Protein AF-A0A2W6EJB7-F1 (afdb_monomer)

Nearest PDB structures (foldseek):
  6cau-assembly1_A  TM=9.401E-01  e=2.054E-14  Acinetobacter baumannii
  2f00-assembly1_A  TM=9.603E-01  e=5.619E-14  Escherichia coli
  1p3d-assembly1_A  TM=9.539E-01  e=4.991E-14  Haemophilus influenzae
  4hv4-assembly2_B  TM=9.449E-01  e=9.022E-14  Yersinia pestis CO92
  4hv4-assembly1_A  TM=9.580E-01  e=2.778E-13  Yersinia pestis CO92

Sequence (168 aa):
MNGQSPWSGRRLHFVGIAGAGMSGLALVARALGARVSGSDRAESPYLDSLRAQGIEPAIGHAAENVPDGAEVVYSTAVPADNSERAVARRRGLREIHRGDLLGEVSVLRRCIAVSGTHGKTTTTAMIVHVLRRCGLDPSFLVGGQIDVGEGLPANAGWGGGEWIVVEA

pLDDT: mean 94.42, std 8.27, range [40.03, 98.81]

Solvent-accessible surface area (backbone atoms only — not comparable to full-atom values): 9141 Å² total; per-residue (Å²): 128,89,90,63,50,90,34,55,87,42,34,40,32,25,52,50,27,45,38,50,70,39,30,20,51,48,52,40,40,40,71,32,40,24,47,58,48,31,22,17,82,56,90,45,83,52,42,58,61,37,42,77,71,74,32,77,62,42,77,44,82,41,51,82,74,56,60,88,87,29,34,37,34,33,43,92,88,55,59,74,82,39,48,41,55,44,43,31,56,75,70,70,35,53,75,41,49,49,69,57,54,50,52,64,54,45,73,76,38,54,62,48,74,32,62,62,97,67,64,27,51,62,52,42,50,51,51,53,51,53,40,44,77,71,72,43,35,46,19,39,38,32,71,47,69,40,84,72,92,58,89,68,65,38,26,40,44,74,43,89,35,65,37,29,40,33,54,89

Secondary structure (DSSP, 8-state):
-----TTTT-EEEEETTTSHHHHHHHHHHHHTT-EEEEEESS--THHHHHHHTT--PEES--GGGS-TT-EEEE-TTS-TT-HHHHHHHHTTPPEEEHHHHHHHHHTTSEEEEE-SSSSHHHHHHHHHHHHHHTT---EEEEEEEE--SSSS-EEEE--SSSEEEEE-

Foldseek 3Di:
DDDAQQLAPAEEEEEQCQAQLNLQLQQVSVVSRYHYEYEHCDDHPSVVVCVVSVYDYHHDFACVRADPQHEYEYEPVQDCPGHVNVNCVVNVHHYDYSVVSVVVVQVVAAEDEQDDDDDQQVVLQVVCVVCVVVVQFEWEAHNDFDDPVDDDGDRTDHGPHRYYYYYD

Mean predicted aligned error: 3.59 Å

Radius of gyration: 15.63 Å; Cα contacts (8 Å, |Δi|>4): 336; chains: 1; bounding box: 41×34×46 Å

Structure (mmCIF, N/CA/C/O backbone):
data_AF-A0A2W6EJB7-F1
#
_entry.id   AF-A0A2W6EJB7-F1
#
loop_
_atom_site.group_PDB
_atom_site.id
_atom_site.type_symbol
_atom_site.label_atom_id
_atom_site.label_alt_id
_atom_site.label_comp_id
_atom_site.label_asym_id
_atom_site.label_entity_id
_atom_site.label_seq_id
_atom_site.pdbx_PDB_ins_code
_atom_site.Cartn_x
_atom_site.Cartn_y
_atom_site.Cartn_z
_atom_site.occupancy
_atom_site.B_iso_or_equiv
_atom_site.auth_seq_id
_atom_site.auth_comp_id
_atom_site.auth_asym_id
_atom_site.auth_atom_id
_atom_site.pdbx_PDB_model_num
ATOM 1 N N . MET A 1 1 ? -24.704 -10.475 2.868 1.00 40.03 1 MET A N 1
ATOM 2 C CA . MET A 1 1 ? -24.077 -9.651 1.810 1.00 40.03 1 MET A CA 1
ATOM 3 C C . MET A 1 1 ? -23.135 -10.559 1.039 1.00 40.03 1 MET A C 1
ATOM 5 O O . MET A 1 1 ? -22.387 -11.276 1.688 1.00 40.03 1 MET A O 1
ATOM 9 N N . ASN A 1 2 ? -23.246 -10.635 -0.289 1.00 40.19 2 ASN A N 1
ATOM 10 C CA . ASN A 1 2 ? -22.582 -11.651 -1.120 1.00 40.19 2 ASN A CA 1
ATOM 11 C C . ASN A 1 2 ? -21.040 -11.581 -1.054 1.00 40.19 2 ASN A C 1
ATOM 13 O O . ASN A 1 2 ? -20.408 -10.922 -1.864 1.00 40.19 2 ASN A O 1
ATOM 17 N N . GLY A 1 3 ? -20.455 -12.258 -0.063 1.00 60.81 3 GLY A N 1
ATOM 18 C CA . GLY A 1 3 ? -19.493 -13.364 -0.190 1.00 60.81 3 GLY A CA 1
ATOM 19 C C . GLY A 1 3 ? -18.168 -13.218 -0.949 1.00 60.81 3 GLY A C 1
ATOM 20 O O . GLY A 1 3 ? -17.422 -14.194 -0.953 1.00 60.81 3 GLY A O 1
ATOM 21 N N . GLN A 1 4 ? -17.836 -12.092 -1.582 1.00 61.91 4 GLN A N 1
ATOM 22 C CA . GLN A 1 4 ? -16.540 -11.911 -2.253 1.00 61.91 4 GLN A CA 1
ATOM 23 C C . GLN A 1 4 ? -15.833 -10.638 -1.791 1.00 61.91 4 GLN A C 1
ATOM 25 O O . GLN A 1 4 ? -16.428 -9.567 -1.711 1.00 61.91 4 GLN A O 1
ATOM 30 N N . SER A 1 5 ? -14.543 -10.785 -1.476 1.00 82.56 5 SER A N 1
ATOM 31 C CA . SER A 1 5 ? -13.667 -9.673 -1.106 1.00 82.56 5 SER A CA 1
ATOM 32 C C . SER A 1 5 ? -13.580 -8.679 -2.272 1.00 82.56 5 SER A C 1
ATOM 34 O O . SER A 1 5 ? -13.475 -9.125 -3.420 1.00 82.56 5 SER A O 1
ATOM 36 N N . PRO A 1 6 ? -13.637 -7.358 -2.031 1.00 89.12 6 PRO A N 1
ATOM 37 C CA . PRO A 1 6 ? -13.893 -6.372 -3.083 1.00 89.12 6 PRO A CA 1
ATOM 38 C C . PRO A 1 6 ? -12.795 -6.314 -4.149 1.00 89.12 6 PRO A C 1
ATOM 40 O O . PRO A 1 6 ? -13.039 -5.799 -5.236 1.00 89.12 6 PRO A O 1
ATOM 43 N N . TRP A 1 7 ? -11.589 -6.819 -3.867 1.00 96.06 7 TRP A N 1
ATOM 44 C CA . TRP A 1 7 ? -10.477 -6.854 -4.822 1.00 96.06 7 TRP A CA 1
ATOM 45 C C . TRP A 1 7 ? -10.156 -8.268 -5.315 1.00 96.06 7 TRP A C 1
ATOM 47 O O . TRP A 1 7 ? -9.085 -8.507 -5.881 1.00 96.06 7 TRP A O 1
ATOM 57 N N . SER A 1 8 ? -11.086 -9.212 -5.143 1.00 94.62 8 SER A N 1
ATOM 58 C CA . SER A 1 8 ? -10.971 -10.536 -5.748 1.00 94.62 8 SER A CA 1
ATOM 59 C C . SER A 1 8 ? -10.786 -10.415 -7.265 1.00 94.62 8 SER A C 1
ATOM 61 O O . SER A 1 8 ? -11.499 -9.679 -7.941 1.00 94.62 8 SER A O 1
ATOM 63 N N . GLY A 1 9 ? -9.785 -11.115 -7.802 1.00 94.81 9 GLY A N 1
ATOM 64 C CA . GLY A 1 9 ? -9.434 -11.075 -9.226 1.00 94.81 9 GLY A CA 1
ATOM 65 C C . GLY A 1 9 ? -8.374 -10.036 -9.603 1.00 94.81 9 GLY A C 1
ATOM 66 O O . GLY A 1 9 ? -7.743 -10.197 -10.648 1.00 94.81 9 GLY A O 1
ATOM 67 N N . ARG A 1 10 ? -8.090 -9.041 -8.749 1.00 97.62 10 ARG A N 1
ATOM 68 C CA . ARG A 1 10 ? -6.981 -8.102 -8.981 1.00 97.62 10 ARG A CA 1
ATOM 69 C C . ARG A 1 10 ? -5.630 -8.771 -8.733 1.00 97.62 10 ARG A C 1
ATOM 71 O O . ARG A 1 10 ? -5.480 -9.605 -7.833 1.00 97.62 10 ARG A O 1
ATOM 78 N N . ARG A 1 11 ? -4.630 -8.381 -9.524 1.00 98.50 11 ARG A N 1
ATOM 79 C CA . ARG A 1 11 ? -3.226 -8.790 -9.373 1.00 98.50 11 ARG A CA 1
ATOM 80 C C . ARG A 1 11 ? -2.389 -7.530 -9.266 1.00 98.50 11 ARG A C 1
ATOM 82 O O . ARG A 1 11 ? -2.258 -6.820 -10.251 1.00 98.50 11 ARG A O 1
ATOM 89 N N . LEU A 1 12 ? -1.854 -7.245 -8.087 1.00 98.75 12 LEU A N 1
ATOM 90 C CA . LEU A 1 12 ? -1.059 -6.047 -7.842 1.00 98.75 12 LEU A CA 1
ATOM 91 C C . LEU A 1 12 ? 0.411 -6.432 -7.680 1.00 98.75 12 LEU A C 1
ATOM 93 O O . LEU A 1 12 ? 0.747 -7.307 -6.876 1.00 9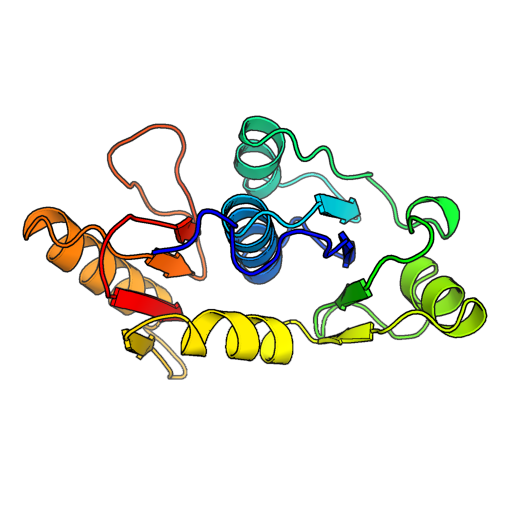8.75 12 LEU A O 1
ATOM 97 N N . HIS A 1 13 ? 1.278 -5.780 -8.447 1.00 98.81 13 HIS A N 1
ATOM 98 C CA . HIS A 1 13 ? 2.726 -5.891 -8.313 1.00 98.81 13 HIS A CA 1
ATOM 99 C C . HIS A 1 13 ? 3.295 -4.569 -7.802 1.00 98.81 13 HIS A C 1
ATOM 101 O O . HIS A 1 13 ? 3.229 -3.558 -8.496 1.00 98.81 13 HIS A O 1
ATOM 107 N N . PHE A 1 14 ? 3.818 -4.559 -6.579 1.00 98.81 14 PHE A N 1
ATOM 108 C CA . PHE A 1 14 ? 4.354 -3.359 -5.940 1.00 98.81 14 PHE A CA 1
ATOM 109 C C . PHE A 1 14 ? 5.854 -3.230 -6.213 1.00 98.81 14 PHE A C 1
ATOM 111 O O . PHE A 1 14 ? 6.637 -4.059 -5.755 1.00 98.81 14 PHE A O 1
ATOM 118 N N . VAL A 1 15 ? 6.260 -2.158 -6.891 1.00 98.69 15 VAL A N 1
ATOM 119 C CA . VAL A 1 15 ? 7.676 -1.807 -7.073 1.00 98.69 15 VAL A CA 1
ATOM 120 C C . VAL A 1 15 ? 8.115 -0.928 -5.906 1.00 98.69 15 VAL A C 1
ATOM 122 O O . VAL A 1 15 ? 7.555 0.151 -5.690 1.00 98.69 15 VAL A O 1
ATOM 125 N N . GLY A 1 16 ? 9.108 -1.375 -5.141 1.00 97.81 16 GLY A N 1
ATOM 126 C CA . GLY A 1 16 ? 9.498 -0.727 -3.886 1.00 97.81 16 GLY A CA 1
ATOM 127 C C . GLY A 1 16 ? 8.570 -1.100 -2.723 1.00 97.81 16 GLY A C 1
ATOM 128 O O . GLY A 1 16 ? 8.108 -0.227 -1.982 1.00 97.81 16 GLY A O 1
ATOM 129 N N . ILE A 1 17 ? 8.219 -2.386 -2.611 1.00 98.31 17 ILE A N 1
ATOM 130 C CA . ILE A 1 17 ? 7.238 -2.895 -1.639 1.00 98.31 17 ILE A CA 1
ATOM 131 C C . ILE A 1 17 ? 7.719 -2.812 -0.180 1.00 98.31 17 ILE A C 1
ATOM 133 O O . ILE A 1 17 ? 6.895 -2.773 0.729 1.00 98.31 17 ILE A O 1
ATOM 137 N N . ALA A 1 18 ? 9.027 -2.723 0.065 1.00 96.81 18 ALA A N 1
ATOM 138 C CA . ALA A 1 18 ? 9.629 -2.706 1.396 1.00 96.81 18 ALA A CA 1
ATOM 139 C C . ALA A 1 18 ? 9.582 -1.327 2.082 1.00 96.81 18 ALA A C 1
ATOM 141 O O . ALA A 1 18 ? 10.051 -1.180 3.213 1.00 96.81 18 ALA A O 1
ATOM 142 N N . GLY A 1 19 ? 9.020 -0.306 1.426 1.00 94.81 19 GLY A N 1
ATOM 143 C CA . GLY A 1 19 ? 8.766 1.006 2.021 1.00 94.81 19 GLY A CA 1
ATOM 144 C C . GLY A 1 19 ? 7.528 1.025 2.927 1.00 94.81 19 GLY A C 1
ATOM 145 O O . GLY A 1 19 ? 6.554 0.314 2.678 1.00 94.81 19 GLY A O 1
ATOM 146 N N . ALA A 1 20 ? 7.516 1.901 3.937 1.00 91.75 20 ALA A N 1
ATOM 147 C CA . ALA A 1 20 ? 6.429 1.997 4.923 1.00 91.75 20 ALA A CA 1
ATOM 148 C C . ALA A 1 20 ? 5.037 2.192 4.288 1.00 91.75 20 ALA A C 1
ATOM 150 O O . ALA A 1 20 ? 4.086 1.504 4.633 1.00 91.75 20 ALA A O 1
ATOM 151 N N . GLY A 1 21 ? 4.903 3.095 3.312 1.00 93.69 21 GLY A N 1
ATOM 152 C CA . GLY A 1 21 ? 3.615 3.318 2.645 1.00 93.69 21 GLY A CA 1
ATOM 153 C C . GLY A 1 21 ? 3.210 2.199 1.678 1.00 93.69 21 GLY A C 1
ATOM 154 O O . GLY A 1 21 ? 2.023 1.973 1.466 1.00 93.69 21 GLY A O 1
ATOM 155 N N . MET A 1 22 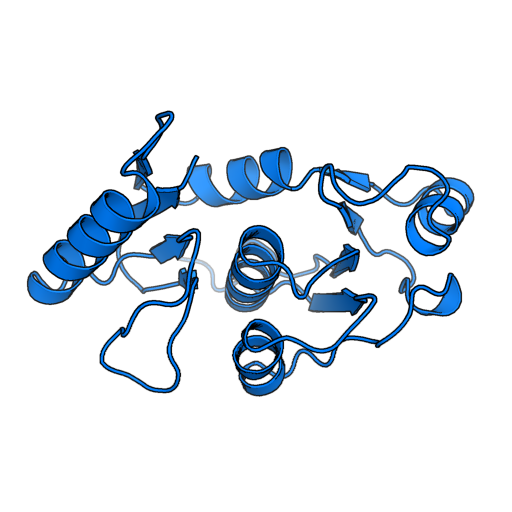? 4.181 1.505 1.080 1.00 97.62 22 MET A N 1
ATOM 156 C CA . MET A 1 22 ? 3.932 0.488 0.052 1.00 97.62 22 MET A CA 1
ATOM 157 C C . MET A 1 22 ? 3.595 -0.868 0.671 1.00 97.62 22 MET A C 1
ATOM 159 O O . MET A 1 22 ? 2.601 -1.477 0.288 1.00 97.62 22 MET A O 1
ATOM 163 N N . SER A 1 23 ? 4.365 -1.299 1.673 1.00 97.38 23 SER A N 1
ATOM 164 C CA . SER A 1 23 ? 4.105 -2.530 2.432 1.00 97.38 23 SER A CA 1
ATOM 165 C C . SER A 1 23 ? 2.723 -2.513 3.080 1.00 97.38 23 SER A C 1
ATOM 167 O O . SER A 1 23 ? 1.987 -3.490 2.977 1.00 97.38 23 SER A O 1
ATOM 169 N N . GLY A 1 24 ? 2.320 -1.379 3.663 1.00 96.69 24 GLY A N 1
ATOM 170 C CA . GLY A 1 24 ? 0.994 -1.233 4.253 1.00 96.69 24 GLY A CA 1
ATOM 171 C C . GLY A 1 24 ? -0.131 -1.415 3.229 1.00 96.69 24 GLY A C 1
ATOM 172 O O . GLY A 1 24 ? -1.069 -2.180 3.457 1.00 96.69 24 GLY A O 1
ATOM 173 N N . LEU A 1 25 ? -0.014 -0.774 2.061 1.00 97.88 25 LEU A N 1
ATOM 174 C CA . LEU A 1 25 ? -0.978 -0.941 0.968 1.00 97.88 25 LEU A CA 1
ATOM 175 C C . LEU A 1 25 ? -0.993 -2.373 0.420 1.00 97.88 25 LEU A C 1
ATOM 177 O O . LEU A 1 25 ? -2.063 -2.880 0.096 1.00 97.88 25 LEU A O 1
ATOM 181 N N . ALA A 1 26 ? 0.158 -3.041 0.345 1.00 98.25 26 ALA A N 1
ATOM 182 C CA . ALA A 1 26 ? 0.257 -4.435 -0.075 1.00 98.25 26 ALA A CA 1
ATOM 183 C C . ALA A 1 26 ? -0.440 -5.395 0.909 1.00 98.25 26 ALA A C 1
ATOM 185 O O . ALA A 1 26 ? -1.179 -6.282 0.477 1.00 98.25 26 ALA A O 1
ATOM 186 N N . LEU A 1 27 ? -0.278 -5.187 2.220 1.00 96.94 27 LEU A N 1
ATOM 187 C CA . LEU A 1 27 ? -0.982 -5.950 3.260 1.00 96.94 27 LEU A CA 1
ATOM 188 C C . LEU A 1 27 ? -2.500 -5.756 3.169 1.00 96.94 27 LEU A C 1
ATOM 190 O O . LEU A 1 27 ? -3.256 -6.729 3.162 1.00 96.94 27 LEU A O 1
ATOM 194 N N . VAL A 1 28 ? -2.953 -4.507 3.034 1.00 97.19 28 VAL A N 1
ATOM 195 C CA . VAL A 1 28 ? -4.381 -4.196 2.877 1.00 97.19 28 VAL A CA 1
ATOM 196 C C . VAL A 1 28 ? -4.930 -4.793 1.581 1.00 97.19 28 VAL A C 1
ATOM 198 O O . VAL A 1 28 ? -5.974 -5.437 1.604 1.00 97.19 28 VAL A O 1
ATOM 201 N N . ALA A 1 29 ? -4.210 -4.674 0.465 1.00 98.00 29 ALA A N 1
ATOM 202 C CA . ALA A 1 29 ? -4.601 -5.277 -0.805 1.00 98.00 29 ALA A CA 1
ATOM 203 C C . ALA A 1 29 ? -4.799 -6.793 -0.697 1.00 98.00 29 ALA A C 1
ATOM 205 O O . ALA A 1 29 ? -5.771 -7.344 -1.221 1.00 98.00 29 ALA A O 1
ATOM 206 N N . ARG A 1 30 ? -3.885 -7.466 0.010 1.00 97.75 30 ARG A N 1
ATOM 207 C CA . ARG A 1 30 ? -3.962 -8.900 0.279 1.00 97.75 30 ARG A CA 1
ATOM 208 C C . ARG A 1 30 ? -5.194 -9.248 1.109 1.00 97.75 30 ARG A C 1
ATOM 210 O O . ARG A 1 30 ? -5.912 -10.177 0.741 1.00 97.75 30 ARG A O 1
ATOM 217 N N . ALA A 1 31 ? -5.479 -8.485 2.164 1.00 95.69 31 ALA A N 1
ATOM 218 C CA . ALA A 1 31 ? -6.681 -8.661 2.983 1.00 95.69 31 ALA A CA 1
ATOM 219 C C . ALA A 1 31 ? -7.982 -8.407 2.191 1.00 95.69 31 ALA A C 1
ATOM 221 O O . ALA A 1 31 ? -8.978 -9.107 2.371 1.00 95.69 31 ALA A O 1
ATOM 222 N N . LEU A 1 32 ? -7.952 -7.474 1.235 1.00 96.50 32 LEU A N 1
ATOM 223 C CA . LEU A 1 32 ? -9.033 -7.196 0.280 1.00 96.50 32 LEU A CA 1
ATOM 224 C C . LEU A 1 32 ? -9.166 -8.257 -0.831 1.00 96.50 32 LEU A C 1
ATOM 226 O O . LEU A 1 32 ? -10.025 -8.140 -1.707 1.00 96.50 32 LEU A O 1
ATOM 230 N N . GLY A 1 33 ? -8.359 -9.320 -0.791 1.00 96.69 33 GLY A N 1
ATOM 231 C CA . GLY A 1 33 ? -8.463 -10.474 -1.683 1.00 96.69 33 GLY A CA 1
ATOM 232 C C . GLY A 1 33 ? -7.695 -10.355 -2.999 1.00 96.69 33 GLY A C 1
ATOM 233 O O . GLY A 1 33 ? -7.826 -11.244 -3.844 1.00 96.69 33 GLY A O 1
ATOM 234 N N . ALA A 1 34 ? -6.876 -9.315 -3.182 1.00 98.00 34 ALA A N 1
ATOM 235 C CA . ALA A 1 34 ? -5.984 -9.240 -4.332 1.00 98.00 34 ALA A CA 1
ATOM 236 C C . ALA A 1 34 ? -4.870 -10.297 -4.239 1.00 98.00 34 ALA A C 1
ATOM 238 O O . ALA A 1 34 ? -4.423 -10.706 -3.159 1.00 98.00 34 ALA A O 1
ATOM 239 N N . ARG A 1 35 ? -4.366 -10.719 -5.401 1.00 98.19 35 ARG A N 1
ATOM 240 C CA . ARG A 1 35 ? -3.069 -11.399 -5.487 1.00 98.19 35 ARG A CA 1
ATOM 241 C C . ARG A 1 35 ? -1.987 -10.333 -5.455 1.00 98.19 35 ARG A C 1
ATOM 243 O O . ARG A 1 35 ? -1.984 -9.451 -6.309 1.00 98.19 35 ARG A O 1
ATOM 250 N N . VAL A 1 36 ? -1.091 -10.420 -4.483 1.00 98.62 36 VAL A N 1
ATOM 251 C CA . VAL A 1 36 ? -0.056 -9.412 -4.257 1.00 98.62 36 VAL A CA 1
ATOM 252 C C . VAL A 1 36 ? 1.312 -10.032 -4.496 1.00 98.62 36 VAL A C 1
ATOM 254 O O . VAL A 1 36 ? 1.591 -11.136 -4.038 1.00 98.62 36 VAL A O 1
ATOM 257 N N . SER A 1 37 ? 2.141 -9.307 -5.231 1.00 98.69 37 SER A N 1
ATOM 258 C CA . SER A 1 37 ? 3.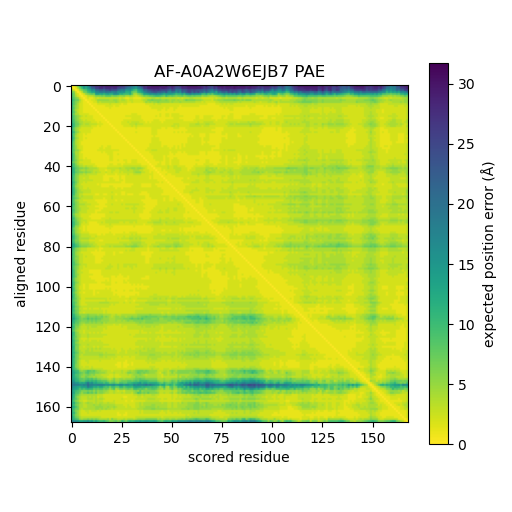566 -9.567 -5.422 1.00 98.69 37 SER A CA 1
ATOM 259 C C . SER A 1 37 ? 4.306 -8.236 -5.351 1.00 98.69 37 SER A C 1
ATOM 261 O O . SER A 1 37 ? 3.679 -7.172 -5.348 1.00 98.69 37 SER A O 1
ATOM 263 N N . GLY A 1 38 ? 5.628 -8.268 -5.314 1.00 98.44 38 GLY A N 1
ATOM 264 C CA . GLY A 1 38 ? 6.402 -7.044 -5.406 1.00 98.44 38 GLY A CA 1
ATOM 265 C C . GLY A 1 38 ? 7.892 -7.292 -5.394 1.00 98.44 38 GLY A C 1
ATOM 266 O O . GLY A 1 38 ? 8.348 -8.426 -5.250 1.00 98.44 38 GLY A O 1
ATOM 267 N N . SER A 1 39 ? 8.623 -6.200 -5.533 1.00 98.62 39 SER A N 1
ATOM 268 C CA . SER A 1 39 ? 10.073 -6.167 -5.501 1.00 98.62 39 SER A CA 1
ATOM 269 C C . SER A 1 39 ? 10.553 -5.018 -4.624 1.00 98.62 39 SER A C 1
ATOM 271 O O . SER A 1 39 ? 9.859 -4.009 -4.445 1.00 98.62 39 SER A O 1
ATOM 273 N N . ASP A 1 40 ? 11.763 -5.133 -4.097 1.00 98.50 40 ASP A N 1
ATOM 274 C CA . ASP A 1 40 ? 12.481 -3.997 -3.531 1.00 98.50 40 ASP A CA 1
ATOM 275 C C . ASP A 1 40 ? 13.985 -4.133 -3.765 1.00 98.50 40 ASP A C 1
ATOM 277 O O . ASP A 1 40 ? 14.486 -5.210 -4.063 1.00 98.50 40 ASP A O 1
ATOM 281 N N . ARG A 1 41 ? 14.732 -3.039 -3.628 1.00 96.50 41 ARG A N 1
ATOM 282 C CA . ARG A 1 41 ? 16.192 -3.031 -3.779 1.00 96.50 41 ARG A CA 1
ATOM 283 C C . ARG A 1 41 ? 16.906 -3.765 -2.642 1.00 96.50 41 ARG A C 1
ATOM 285 O O . ARG A 1 41 ? 18.044 -4.183 -2.826 1.00 96.50 41 ARG A O 1
ATOM 292 N N . ALA A 1 42 ? 16.285 -3.830 -1.464 1.00 95.25 42 ALA A N 1
ATOM 293 C CA . ALA A 1 42 ? 16.907 -4.327 -0.245 1.00 95.25 42 ALA A CA 1
ATOM 294 C C . ALA A 1 42 ? 15.874 -4.864 0.753 1.00 95.25 42 ALA A C 1
ATOM 296 O O . ALA A 1 42 ? 14.685 -4.549 0.685 1.00 95.25 42 ALA A O 1
ATOM 297 N N . GLU A 1 43 ? 16.375 -5.644 1.707 1.00 96.19 43 GLU A N 1
ATOM 298 C CA . GLU A 1 43 ? 15.631 -6.105 2.877 1.00 96.19 43 GLU A CA 1
ATOM 299 C C . GLU A 1 43 ? 15.192 -4.940 3.778 1.00 96.19 43 GLU A C 1
ATOM 301 O O . GLU A 1 43 ? 15.807 -3.870 3.805 1.00 96.19 43 GLU A O 1
ATOM 306 N N . SER A 1 44 ? 14.119 -5.161 4.538 1.00 94.56 44 SER A N 1
ATOM 307 C CA . SER A 1 44 ? 13.530 -4.168 5.440 1.00 94.56 44 SER A CA 1
ATOM 308 C C . SER A 1 44 ? 12.650 -4.851 6.491 1.00 94.56 44 SER A C 1
ATOM 310 O O . SER A 1 44 ? 11.994 -5.836 6.148 1.00 94.56 44 SER A O 1
ATOM 312 N N . PRO A 1 45 ? 12.513 -4.303 7.714 1.00 92.44 45 PRO A N 1
ATOM 313 C CA . PRO A 1 45 ? 11.588 -4.833 8.725 1.00 92.44 45 PRO A CA 1
ATOM 314 C C . PRO A 1 45 ? 10.125 -4.926 8.257 1.00 92.44 45 PRO A C 1
ATOM 316 O O . PRO A 1 45 ? 9.354 -5.746 8.751 1.00 92.44 45 PRO A O 1
ATOM 319 N N . TYR A 1 46 ? 9.721 -4.114 7.272 1.00 94.88 46 TYR A N 1
ATOM 320 C CA . TYR A 1 46 ? 8.374 -4.183 6.695 1.00 94.88 46 TYR A CA 1
ATOM 321 C C . TYR A 1 46 ? 8.119 -5.481 5.906 1.00 94.88 46 TYR A C 1
ATOM 323 O O . TYR A 1 46 ? 6.961 -5.859 5.711 1.00 94.88 46 TYR A O 1
ATOM 331 N N . LEU A 1 47 ? 9.173 -6.175 5.457 1.00 95.12 47 LEU A N 1
ATOM 332 C CA . LEU A 1 47 ? 9.045 -7.431 4.718 1.00 95.12 47 LEU A CA 1
ATOM 333 C C . LEU A 1 47 ? 8.579 -8.583 5.604 1.00 95.12 47 LEU A C 1
ATOM 335 O O . LEU A 1 47 ? 7.849 -9.444 5.125 1.00 95.12 47 LEU A O 1
ATOM 339 N N . ASP A 1 48 ? 8.905 -8.568 6.895 1.00 93.12 48 ASP A N 1
ATOM 340 C CA . ASP A 1 48 ? 8.518 -9.638 7.821 1.00 93.12 48 ASP A CA 1
ATOM 341 C C . ASP A 1 48 ? 6.993 -9.774 7.914 1.00 93.12 48 ASP A C 1
ATOM 343 O O . ASP A 1 48 ? 6.447 -10.877 7.852 1.00 93.12 48 ASP A O 1
ATOM 347 N N . SER A 1 49 ? 6.285 -8.640 7.965 1.00 91.88 49 SER A N 1
ATOM 348 C CA . SER A 1 49 ? 4.817 -8.622 7.960 1.00 91.88 49 SER A CA 1
ATOM 349 C C . SER A 1 49 ? 4.236 -9.121 6.634 1.00 91.88 49 SER A C 1
ATOM 351 O O . SER A 1 49 ? 3.223 -9.817 6.633 1.00 91.88 49 SER A O 1
ATOM 353 N N . LEU A 1 50 ? 4.872 -8.806 5.501 1.00 95.62 50 LEU A N 1
ATOM 354 C CA . LEU A 1 50 ? 4.445 -9.285 4.180 1.00 95.62 50 LEU A CA 1
ATOM 355 C C . LEU A 1 50 ? 4.623 -10.803 4.052 1.00 95.62 50 LEU A C 1
ATOM 357 O O . LEU A 1 50 ? 3.682 -11.502 3.664 1.00 95.62 50 LEU A O 1
ATOM 361 N N . ARG A 1 51 ? 5.788 -11.317 4.459 1.00 96.12 51 ARG A N 1
ATOM 362 C CA . ARG A 1 51 ? 6.119 -12.750 4.460 1.00 96.12 51 ARG A CA 1
ATOM 363 C C . ARG A 1 51 ? 5.178 -13.541 5.358 1.00 96.12 51 ARG A C 1
ATOM 365 O O . ARG A 1 51 ? 4.664 -14.578 4.943 1.00 96.12 51 ARG A O 1
ATOM 372 N N . ALA A 1 52 ? 4.850 -13.004 6.535 1.00 93.38 52 ALA A N 1
ATOM 373 C CA . ALA A 1 52 ? 3.852 -13.589 7.431 1.00 93.38 52 ALA A CA 1
ATOM 374 C C . ALA A 1 52 ? 2.451 -13.704 6.790 1.00 93.38 52 ALA A C 1
ATOM 376 O O . ALA A 1 52 ? 1.668 -14.566 7.181 1.00 93.38 52 ALA A O 1
ATOM 377 N N . GLN A 1 53 ? 2.139 -12.880 5.781 1.00 93.12 53 GLN A N 1
ATOM 378 C CA . GLN A 1 53 ? 0.896 -12.939 4.997 1.00 93.12 53 GLN A CA 1
ATOM 379 C C . GLN A 1 53 ? 1.029 -13.735 3.681 1.00 93.12 53 GLN A C 1
ATOM 381 O O . GLN A 1 53 ? 0.124 -13.716 2.833 1.00 93.12 53 GLN A O 1
ATOM 386 N N . GLY A 1 54 ? 2.144 -14.450 3.500 1.00 95.75 54 GLY A N 1
ATOM 387 C CA . GLY A 1 54 ? 2.432 -15.266 2.319 1.00 95.75 54 GLY A CA 1
ATOM 388 C C . GLY A 1 54 ? 2.796 -14.453 1.076 1.00 95.75 54 GLY A C 1
ATOM 389 O O . GLY A 1 54 ? 2.627 -14.942 -0.041 1.00 95.75 54 GLY A O 1
ATOM 390 N N . ILE A 1 55 ? 3.240 -13.208 1.252 1.00 97.50 55 ILE A N 1
ATOM 391 C CA . ILE A 1 55 ? 3.785 -12.372 0.183 1.00 97.50 55 ILE A CA 1
ATOM 392 C C . ILE A 1 55 ? 5.303 -12.438 0.311 1.00 97.50 55 ILE A C 1
ATOM 394 O O . ILE A 1 55 ? 5.846 -11.924 1.283 1.00 97.50 55 ILE A O 1
ATOM 398 N N . GLU A 1 56 ? 5.977 -13.042 -0.665 1.00 96.69 56 GLU A N 1
ATOM 399 C CA . GLU A 1 56 ? 7.441 -13.083 -0.726 1.00 96.69 56 GLU A CA 1
ATOM 400 C C . GLU A 1 56 ? 7.936 -12.131 -1.824 1.00 96.69 56 GLU A C 1
ATOM 402 O O . GLU A 1 56 ? 7.751 -12.422 -3.011 1.00 96.69 56 GLU A O 1
ATOM 407 N N . PRO A 1 57 ? 8.500 -10.966 -1.466 1.00 97.12 57 PRO A N 1
ATOM 408 C CA . PRO A 1 57 ? 9.035 -10.038 -2.453 1.00 97.12 57 PRO A CA 1
ATOM 409 C C . PRO A 1 57 ? 10.356 -10.493 -3.063 1.00 97.12 57 PRO A C 1
ATOM 411 O O . PRO A 1 57 ? 11.201 -11.080 -2.392 1.00 97.12 57 PRO A O 1
ATOM 414 N N . ALA A 1 58 ? 10.574 -10.134 -4.325 1.00 98.12 58 ALA A N 1
ATOM 415 C CA . ALA A 1 58 ? 11.883 -10.256 -4.950 1.00 98.12 58 ALA A CA 1
ATOM 416 C C . ALA A 1 58 ? 12.834 -9.164 -4.432 1.00 98.12 58 ALA A C 1
ATOM 418 O O . ALA A 1 58 ? 12.456 -7.993 -4.341 1.00 98.12 58 ALA A O 1
ATOM 419 N N . ILE A 1 59 ? 14.083 -9.531 -4.143 1.00 98.12 59 ILE A N 1
ATOM 420 C CA . ILE A 1 59 ? 15.147 -8.560 -3.871 1.00 98.12 59 ILE A CA 1
ATOM 421 C C . ILE A 1 59 ? 15.904 -8.279 -5.170 1.00 98.12 59 ILE A C 1
ATOM 423 O O . ILE A 1 59 ? 16.457 -9.182 -5.795 1.00 98.12 59 ILE A O 1
ATOM 427 N N . GLY A 1 60 ? 15.923 -7.008 -5.564 1.00 97.88 60 GLY A N 1
ATOM 428 C CA . GLY A 1 60 ? 16.367 -6.524 -6.866 1.00 97.88 60 GLY A CA 1
ATOM 429 C C . GLY A 1 60 ? 15.200 -6.289 -7.830 1.00 97.88 60 GLY A C 1
ATOM 430 O O . GLY A 1 60 ? 14.210 -7.018 -7.831 1.00 97.88 60 GLY A O 1
ATOM 431 N N . HIS A 1 61 ? 15.333 -5.259 -8.672 1.00 98.19 61 HIS A N 1
ATOM 432 C CA . HIS A 1 61 ? 14.337 -4.932 -9.692 1.00 98.19 61 HIS A CA 1
ATOM 433 C C . HIS A 1 61 ? 14.670 -5.589 -11.029 1.00 98.19 61 HIS A C 1
ATOM 435 O O . HIS A 1 61 ? 15.734 -5.340 -11.601 1.00 98.19 61 HIS A O 1
ATOM 441 N N . ALA A 1 62 ? 13.739 -6.368 -11.567 1.00 98.31 62 ALA A N 1
ATOM 442 C CA . ALA A 1 62 ? 13.927 -7.120 -12.802 1.00 98.31 62 ALA A CA 1
ATOM 443 C C . ALA A 1 62 ? 12.614 -7.181 -13.587 1.00 98.31 62 ALA A C 1
ATOM 445 O O . ALA A 1 62 ? 11.543 -7.325 -13.005 1.00 98.31 62 ALA A O 1
ATOM 446 N N . ALA A 1 63 ? 12.670 -7.085 -14.917 1.00 98.12 63 ALA A N 1
ATOM 447 C CA . ALA A 1 63 ? 11.460 -7.097 -15.747 1.00 98.12 63 ALA A CA 1
ATOM 448 C C . ALA A 1 63 ? 10.657 -8.408 -15.593 1.00 98.12 63 ALA A C 1
ATOM 450 O O . ALA A 1 63 ? 9.443 -8.445 -15.793 1.00 98.12 63 ALA A O 1
ATOM 451 N N . GLU A 1 64 ? 11.346 -9.480 -15.223 1.00 98.12 64 GLU A N 1
ATOM 452 C CA . GLU A 1 64 ? 10.831 -10.821 -14.981 1.00 98.12 64 GLU A CA 1
ATOM 453 C C . GLU A 1 64 ? 9.992 -10.899 -13.699 1.00 98.12 64 GLU A C 1
ATOM 455 O O . GLU A 1 64 ? 9.145 -11.782 -13.584 1.00 98.12 64 GLU A O 1
ATOM 460 N N . ASN A 1 65 ? 10.168 -9.955 -12.766 1.00 98.44 65 ASN A N 1
ATOM 461 C CA . ASN A 1 65 ? 9.393 -9.903 -11.528 1.00 98.44 65 ASN A CA 1
ATOM 462 C C . ASN A 1 65 ? 7.917 -9.559 -11.779 1.00 98.44 65 ASN A C 1
ATOM 464 O O . ASN A 1 65 ? 7.074 -9.912 -10.956 1.00 98.44 65 ASN A O 1
ATOM 468 N N . VAL A 1 66 ? 7.597 -8.873 -12.888 1.00 98.56 66 VAL A N 1
ATOM 469 C CA . VAL A 1 66 ? 6.238 -8.401 -13.197 1.00 98.56 66 VAL A CA 1
ATOM 470 C C . VAL A 1 66 ? 5.391 -9.545 -13.761 1.00 98.56 66 VAL A C 1
ATOM 472 O O . VAL A 1 66 ? 5.628 -9.972 -14.901 1.00 98.56 66 VAL A O 1
ATOM 475 N N . PRO A 1 67 ? 4.365 -10.019 -13.026 1.00 97.81 67 PRO A N 1
ATOM 476 C CA . PRO A 1 67 ? 3.488 -11.074 -13.509 1.00 97.81 67 PRO A CA 1
ATOM 477 C C . PRO A 1 67 ? 2.607 -10.584 -14.659 1.00 97.81 67 PRO A C 1
ATOM 479 O O . PRO A 1 67 ? 2.200 -9.420 -14.707 1.00 97.81 67 PRO A O 1
ATOM 482 N N . ASP A 1 68 ? 2.236 -11.495 -15.553 1.00 96.12 68 ASP A N 1
ATOM 483 C CA . ASP A 1 68 ? 1.316 -11.165 -16.636 1.00 96.12 68 ASP A CA 1
ATOM 484 C C . ASP A 1 68 ? -0.075 -10.786 -16.109 1.00 96.12 68 ASP A C 1
ATOM 486 O O . ASP A 1 68 ? -0.613 -11.391 -15.174 1.00 96.12 68 ASP A O 1
ATOM 490 N N . GLY A 1 69 ? -0.660 -9.753 -16.721 1.00 95.94 69 GLY A N 1
ATOM 491 C CA . GLY A 1 69 ? -1.964 -9.217 -16.330 1.00 95.94 69 GLY A CA 1
ATOM 492 C C . GLY A 1 69 ? -1.988 -8.536 -14.956 1.00 95.94 69 GLY A C 1
ATOM 493 O O . GLY A 1 69 ? -3.071 -8.358 -14.401 1.00 95.94 69 GLY A O 1
ATOM 494 N N . ALA A 1 70 ? -0.829 -8.190 -14.384 1.00 98.19 70 ALA A N 1
ATOM 495 C CA . ALA A 1 70 ? -0.758 -7.396 -13.163 1.00 98.19 70 ALA A CA 1
ATOM 496 C C . ALA A 1 70 ? -1.029 -5.904 -13.421 1.00 98.19 70 ALA A C 1
ATOM 498 O O . ALA A 1 70 ? -0.739 -5.372 -14.490 1.00 98.19 70 ALA A O 1
ATOM 499 N N . GLU A 1 71 ? -1.532 -5.217 -12.403 1.00 98.69 71 GLU A N 1
ATOM 500 C CA . GLU A 1 71 ? -1.462 -3.766 -12.273 1.00 98.69 71 GLU A CA 1
ATOM 501 C C . GLU A 1 71 ? -0.198 -3.439 -11.458 1.00 98.69 71 GLU A C 1
ATOM 503 O O . GLU A 1 71 ? 0.038 -4.023 -10.395 1.00 98.69 71 GLU A O 1
ATOM 508 N N . VAL A 1 72 ? 0.640 -2.531 -11.957 1.00 98.75 72 VAL A N 1
ATOM 509 C CA . VAL A 1 72 ? 1.924 -2.186 -11.338 1.00 98.75 72 VAL A CA 1
ATOM 510 C C . VAL A 1 72 ? 1.764 -0.960 -10.453 1.00 98.75 72 VAL A C 1
ATOM 512 O O . VAL A 1 72 ? 1.478 0.135 -10.930 1.00 98.75 72 VAL A O 1
ATOM 515 N N . VAL A 1 73 ? 1.967 -1.142 -9.153 1.00 98.81 73 VAL A N 1
ATOM 516 C CA . VAL A 1 73 ? 1.863 -0.086 -8.147 1.00 98.81 73 VAL A CA 1
ATOM 517 C C . VAL A 1 73 ? 3.249 0.485 -7.877 1.00 98.81 73 VAL A C 1
ATOM 519 O O . VAL A 1 73 ? 4.185 -0.260 -7.586 1.00 98.81 73 VAL A O 1
ATOM 522 N N . TYR A 1 74 ? 3.391 1.806 -7.937 1.00 98.50 74 TYR A N 1
ATOM 523 C CA . TYR A 1 74 ? 4.673 2.481 -7.731 1.00 98.50 74 TYR A CA 1
ATOM 524 C C . TYR A 1 74 ? 4.534 3.711 -6.830 1.00 98.50 74 TYR A C 1
ATOM 526 O O . TYR A 1 74 ? 3.474 4.328 -6.733 1.00 98.50 74 TYR A O 1
ATOM 534 N N . SER A 1 75 ? 5.626 4.091 -6.169 1.00 96.81 75 SER A N 1
ATOM 535 C CA . SER A 1 75 ? 5.713 5.347 -5.414 1.00 96.81 75 SER A CA 1
ATOM 536 C C . SER A 1 75 ? 6.514 6.401 -6.178 1.00 96.81 75 SER A C 1
ATOM 538 O O . SER A 1 75 ? 7.203 6.088 -7.148 1.00 96.81 75 SER A O 1
ATOM 540 N N . THR A 1 76 ? 6.493 7.647 -5.703 1.00 95.56 76 THR A N 1
ATOM 541 C CA . THR A 1 76 ? 7.338 8.734 -6.229 1.00 95.56 76 THR A CA 1
ATOM 542 C C . THR A 1 76 ? 8.834 8.409 -6.221 1.00 95.56 76 THR A C 1
ATOM 544 O O . THR A 1 76 ? 9.577 8.961 -7.025 1.00 95.56 76 THR A O 1
ATOM 547 N N . ALA A 1 77 ? 9.285 7.502 -5.347 1.00 94.94 77 ALA A N 1
ATOM 548 C CA . ALA A 1 77 ? 10.679 7.072 -5.267 1.00 94.94 77 ALA A CA 1
ATOM 549 C C . ALA A 1 77 ? 11.085 6.077 -6.372 1.00 94.94 77 ALA A C 1
ATOM 551 O O . ALA A 1 77 ? 12.267 5.752 -6.484 1.00 94.94 77 ALA A O 1
ATOM 552 N N . VAL A 1 78 ? 10.132 5.572 -7.166 1.00 96.81 78 VAL A N 1
ATOM 553 C CA . VAL A 1 78 ? 10.397 4.631 -8.261 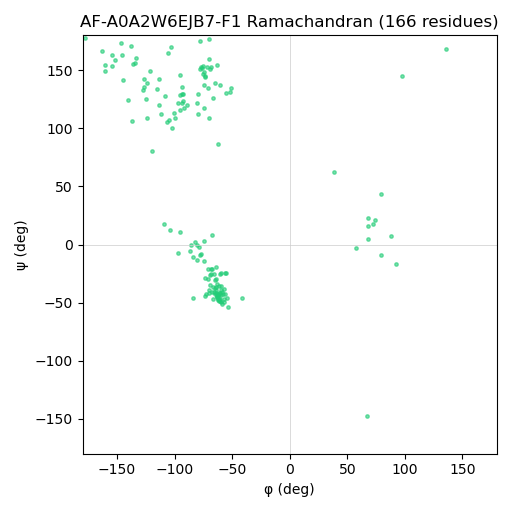1.00 96.81 78 VAL A CA 1
ATOM 554 C C . VAL A 1 78 ? 10.425 5.398 -9.586 1.00 96.81 78 VAL A C 1
ATOM 556 O O . VAL A 1 78 ? 9.368 5.821 -10.071 1.00 96.81 78 VAL A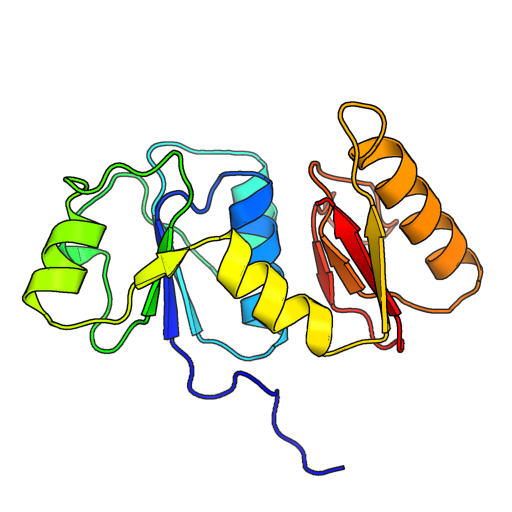 O 1
ATOM 559 N N . PRO A 1 79 ? 11.601 5.574 -10.210 1.00 96.06 79 PRO A N 1
ATOM 560 C CA . PRO A 1 79 ? 11.722 6.352 -11.435 1.00 96.06 79 PRO A CA 1
ATOM 561 C C . PRO A 1 79 ? 11.066 5.633 -12.618 1.00 96.06 79 PRO A C 1
ATOM 563 O O . PRO A 1 79 ? 10.828 4.425 -12.588 1.00 96.06 79 PRO A O 1
ATOM 566 N N . ALA A 1 80 ? 10.729 6.383 -13.667 1.00 93.38 80 ALA A N 1
ATOM 567 C CA . ALA A 1 80 ? 10.021 5.829 -14.819 1.00 93.38 80 ALA A CA 1
ATOM 568 C C . ALA A 1 80 ? 10.851 4.781 -15.576 1.00 93.38 80 ALA A C 1
ATOM 570 O O . ALA A 1 80 ? 10.275 3.851 -16.129 1.00 93.38 80 ALA A O 1
ATOM 571 N N . ASP A 1 81 ? 12.175 4.900 -15.587 1.00 95.00 81 ASP A N 1
ATOM 572 C CA . ASP A 1 81 ? 13.113 3.990 -16.253 1.00 95.00 81 ASP A CA 1
ATOM 573 C C . ASP A 1 81 ? 13.380 2.682 -15.486 1.00 95.00 81 ASP A C 1
ATOM 575 O O . ASP A 1 81 ? 14.069 1.805 -16.007 1.00 95.00 81 ASP A O 1
ATOM 579 N N . ASN A 1 82 ? 12.796 2.508 -14.295 1.00 98.38 82 ASN A N 1
ATOM 580 C CA . ASN A 1 82 ? 12.824 1.239 -13.576 1.00 98.38 82 ASN A CA 1
ATOM 581 C C . ASN A 1 82 ? 12.374 0.080 -14.493 1.00 98.38 82 ASN A C 1
ATOM 583 O O . ASN A 1 82 ? 11.372 0.188 -15.207 1.00 98.38 82 ASN A O 1
ATOM 587 N N . SER A 1 83 ? 13.110 -1.035 -14.462 1.00 98.31 83 SER A N 1
ATOM 588 C CA . SER A 1 83 ? 12.933 -2.181 -15.366 1.00 98.31 83 SER A CA 1
ATOM 589 C C . SER A 1 83 ? 11.518 -2.773 -15.333 1.00 98.31 83 SER A C 1
ATOM 591 O O . SER A 1 83 ? 10.971 -3.112 -16.387 1.00 98.31 83 SER A O 1
ATOM 593 N N . GLU A 1 84 ? 10.896 -2.827 -14.156 1.00 98.75 84 GLU A N 1
ATOM 594 C CA . GLU A 1 84 ? 9.539 -3.344 -13.941 1.00 98.75 84 GLU A CA 1
ATOM 595 C C . GLU A 1 84 ? 8.479 -2.384 -14.488 1.00 98.75 84 GLU A C 1
ATOM 597 O O . GLU A 1 84 ? 7.557 -2.789 -15.198 1.00 98.75 84 GLU A O 1
ATOM 602 N N . ARG A 1 85 ? 8.650 -1.078 -14.262 1.00 98.38 85 ARG A N 1
ATOM 603 C CA . ARG A 1 85 ? 7.764 -0.056 -14.842 1.00 98.38 85 ARG A CA 1
ATOM 604 C C . ARG A 1 85 ? 7.884 0.006 -16.365 1.00 98.38 85 ARG A C 1
ATOM 606 O O . ARG A 1 85 ? 6.887 0.121 -17.077 1.00 98.38 85 ARG A O 1
ATOM 613 N N . ALA A 1 86 ? 9.103 -0.102 -16.887 1.00 98.19 86 ALA A N 1
ATOM 614 C CA . ALA A 1 86 ? 9.357 -0.108 -18.320 1.00 98.19 86 ALA A CA 1
ATOM 615 C C . ALA A 1 86 ? 8.709 -1.318 -19.009 1.00 98.19 86 ALA A C 1
ATOM 617 O O . ALA A 1 86 ? 8.067 -1.156 -20.050 1.00 98.19 86 ALA A O 1
ATOM 618 N N . VAL A 1 87 ? 8.835 -2.524 -18.437 1.00 98.25 87 VAL A N 1
ATOM 619 C CA . VAL A 1 87 ? 8.187 -3.712 -19.009 1.00 98.25 87 VAL A CA 1
ATOM 620 C C . VAL A 1 87 ? 6.667 -3.655 -18.875 1.00 98.25 87 VAL A C 1
ATOM 622 O O . VAL A 1 87 ? 5.985 -4.051 -19.818 1.00 98.25 87 VAL A O 1
ATOM 625 N N . ALA A 1 88 ? 6.135 -3.091 -17.785 1.00 98.12 88 ALA A N 1
ATOM 626 C CA . ALA A 1 88 ? 4.701 -2.887 -17.608 1.00 98.12 88 ALA A CA 1
ATOM 627 C C . ALA A 1 88 ? 4.110 -2.054 -18.749 1.00 98.12 88 ALA A C 1
ATOM 629 O O . ALA A 1 88 ? 3.172 -2.498 -19.410 1.00 98.12 88 ALA A O 1
ATOM 630 N N . ARG A 1 89 ? 4.731 -0.910 -19.072 1.00 97.69 89 ARG A N 1
ATOM 631 C CA . ARG A 1 89 ? 4.311 -0.076 -20.211 1.00 97.69 89 ARG A CA 1
ATOM 632 C C . ARG A 1 89 ? 4.435 -0.794 -21.546 1.00 97.69 89 ARG A C 1
ATOM 634 O O . ARG A 1 89 ? 3.513 -0.724 -22.350 1.00 97.69 89 ARG A O 1
ATOM 641 N N . ARG A 1 90 ? 5.537 -1.518 -21.785 1.00 97.62 90 ARG A N 1
ATOM 642 C CA . ARG A 1 90 ? 5.705 -2.308 -23.021 1.00 97.62 90 ARG A CA 1
ATOM 643 C C . ARG A 1 90 ? 4.621 -3.374 -23.186 1.00 97.62 90 ARG A C 1
ATOM 645 O O . ARG A 1 90 ? 4.212 -3.639 -24.309 1.00 97.62 90 ARG A O 1
ATOM 652 N N . ARG A 1 91 ? 4.167 -3.976 -22.083 1.00 97.94 91 ARG A N 1
ATOM 653 C CA . ARG A 1 91 ? 3.088 -4.976 -22.056 1.00 97.94 91 ARG A CA 1
ATOM 654 C C . ARG A 1 91 ? 1.682 -4.354 -21.982 1.00 97.94 91 ARG A C 1
ATOM 656 O O . ARG A 1 91 ? 0.710 -5.098 -21.952 1.00 97.94 91 ARG A O 1
ATOM 663 N N . GLY A 1 92 ? 1.556 -3.023 -21.944 1.00 97.88 92 GLY A N 1
ATOM 664 C CA . GLY A 1 92 ? 0.266 -2.333 -21.820 1.00 97.88 92 GLY A CA 1
ATOM 665 C C . GLY A 1 92 ? -0.429 -2.533 -20.466 1.00 97.88 92 GLY A C 1
ATOM 666 O O . GLY A 1 92 ? -1.649 -2.415 -20.382 1.00 97.88 92 GLY A O 1
ATOM 667 N N . LEU A 1 93 ? 0.324 -2.863 -19.413 1.00 98.38 93 LEU A N 1
ATOM 668 C CA . LEU A 1 93 ? -0.203 -3.036 -18.061 1.00 98.38 93 LEU A CA 1
ATOM 669 C C . LEU A 1 93 ? -0.514 -1.678 -17.417 1.00 98.38 93 LEU A C 1
ATOM 671 O O . LEU A 1 93 ? 0.191 -0.692 -17.638 1.00 98.38 93 LEU A O 1
ATOM 675 N N . ARG A 1 94 ? -1.557 -1.635 -16.581 1.00 98.12 94 ARG A N 1
ATOM 676 C CA . ARG A 1 94 ? -1.938 -0.434 -15.822 1.00 98.12 94 ARG A CA 1
ATOM 677 C C . ARG A 1 94 ? -0.857 -0.112 -14.789 1.00 98.12 94 ARG A C 1
ATOM 679 O O . ARG A 1 94 ? -0.542 -0.960 -13.960 1.00 98.12 94 ARG A O 1
ATOM 686 N N . GLU A 1 95 ? -0.348 1.116 -14.796 1.00 98.31 95 GLU A N 1
ATOM 687 C CA . GLU A 1 95 ? 0.448 1.658 -13.691 1.00 98.31 95 GLU A CA 1
ATOM 688 C C . GLU A 1 95 ? -0.469 2.439 -12.733 1.00 98.31 95 GLU A C 1
ATOM 690 O O . GLU A 1 95 ? -1.318 3.211 -13.180 1.00 98.31 95 GLU A O 1
ATOM 695 N N . ILE A 1 96 ? -0.308 2.245 -11.422 1.00 98.50 96 ILE A N 1
ATOM 696 C CA . ILE A 1 96 ? -1.067 2.940 -10.374 1.00 98.50 96 ILE A CA 1
ATOM 697 C C . ILE A 1 96 ? -0.085 3.619 -9.426 1.00 98.50 96 ILE A C 1
ATOM 699 O O . ILE A 1 96 ? 0.791 2.968 -8.851 1.00 98.50 96 ILE A O 1
ATOM 703 N N . HIS A 1 97 ? -0.240 4.923 -9.216 1.00 98.50 97 HIS A N 1
ATOM 704 C CA . HIS A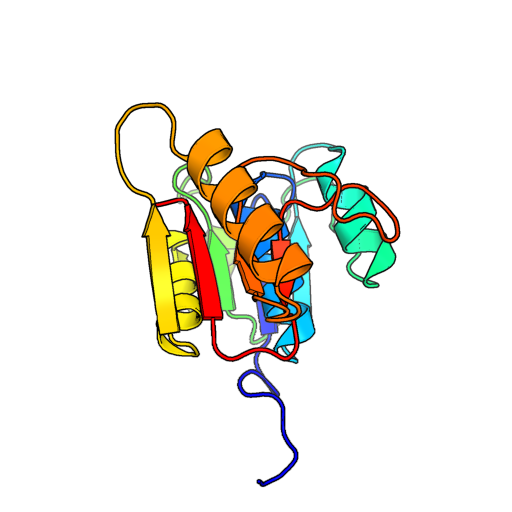 1 97 ? 0.549 5.603 -8.203 1.00 98.50 97 HIS A CA 1
ATOM 705 C C . HIS A 1 97 ? 0.046 5.235 -6.797 1.00 98.50 97 HIS A C 1
ATOM 707 O O . HIS A 1 97 ? -1.155 5.119 -6.563 1.00 98.50 97 HIS A O 1
ATOM 713 N N . ARG A 1 98 ? 0.958 5.109 -5.825 1.00 97.69 98 ARG A N 1
ATOM 714 C CA . ARG A 1 98 ? 0.670 4.854 -4.398 1.00 97.69 98 ARG A CA 1
ATOM 715 C C . ARG A 1 98 ? -0.524 5.662 -3.880 1.00 97.69 98 ARG A C 1
ATOM 717 O O . ARG A 1 98 ? -1.361 5.123 -3.165 1.00 97.69 98 ARG A O 1
ATOM 724 N N . GLY A 1 99 ? -0.558 6.958 -4.197 1.00 96.94 99 GLY A N 1
ATOM 725 C CA . GLY A 1 99 ? -1.612 7.869 -3.740 1.00 96.94 99 GLY A CA 1
ATOM 726 C C . GLY A 1 99 ? -2.989 7.520 -4.305 1.00 96.94 99 GLY A C 1
ATOM 727 O O . GLY A 1 99 ? -3.973 7.579 -3.574 1.00 96.94 99 GLY A O 1
ATOM 728 N N . ASP A 1 100 ? -3.049 7.075 -5.560 1.00 98.19 100 ASP A N 1
ATOM 729 C CA . ASP A 1 100 ? -4.302 6.676 -6.205 1.00 98.19 100 ASP A CA 1
ATOM 730 C C . ASP A 1 100 ? -4.824 5.374 -5.595 1.00 98.19 100 ASP A C 1
ATOM 732 O O . ASP A 1 100 ? -6.004 5.275 -5.272 1.00 98.19 100 ASP A O 1
ATOM 736 N N . LEU A 1 101 ? -3.937 4.402 -5.341 1.00 98.00 101 LEU A N 1
ATOM 737 C CA . LEU A 1 101 ? -4.320 3.163 -4.661 1.00 98.00 101 LEU A CA 1
ATOM 738 C C . LEU A 1 101 ? -4.785 3.426 -3.220 1.00 98.00 101 LEU A C 1
ATOM 740 O O . LEU A 1 101 ? -5.760 2.827 -2.776 1.00 98.00 101 LEU A O 1
ATOM 744 N N . LEU A 1 102 ? -4.131 4.342 -2.496 1.00 97.38 102 LEU A N 1
ATOM 745 C CA . LEU A 1 102 ? -4.597 4.790 -1.180 1.00 97.38 102 LEU A CA 1
ATOM 746 C C . LEU A 1 102 ? -5.998 5.417 -1.265 1.00 97.38 102 LEU A C 1
ATOM 748 O O . LEU A 1 102 ? -6.828 5.164 -0.394 1.00 97.38 102 LEU A O 1
ATOM 752 N N . GLY A 1 103 ? -6.275 6.186 -2.321 1.00 97.25 103 GLY A N 1
ATOM 753 C CA . GLY A 1 103 ? -7.607 6.709 -2.629 1.00 97.25 103 GLY A CA 1
ATOM 754 C C . GLY A 1 103 ? -8.636 5.605 -2.890 1.00 97.25 103 GLY A C 1
ATOM 755 O O . GLY A 1 103 ? -9.733 5.653 -2.342 1.00 97.25 103 GLY A O 1
ATOM 756 N N . GLU A 1 104 ? -8.276 4.572 -3.658 1.00 97.31 104 GLU A N 1
ATOM 757 C CA . GLU A 1 104 ? -9.142 3.406 -3.891 1.00 97.31 104 GLU A CA 1
ATOM 758 C C . GLU A 1 104 ? -9.466 2.658 -2.584 1.00 97.31 104 GLU A C 1
ATOM 760 O O . GLU A 1 104 ? -10.579 2.163 -2.423 1.00 97.31 104 GLU A O 1
ATOM 765 N N . VAL A 1 105 ? -8.520 2.579 -1.639 1.00 96.62 105 VAL A N 1
ATOM 766 C CA . VAL A 1 105 ? -8.733 1.949 -0.322 1.00 96.62 105 VAL A CA 1
ATOM 767 C C . VAL A 1 105 ? -9.598 2.817 0.592 1.00 96.62 105 VAL A C 1
ATOM 769 O O . VAL A 1 105 ? -10.487 2.300 1.270 1.00 96.62 105 VAL A O 1
ATOM 772 N N . SER A 1 106 ? -9.334 4.124 0.651 1.00 95.62 106 SER A N 1
ATOM 773 C CA . SER A 1 106 ? -9.942 5.018 1.644 1.00 95.62 106 SER A CA 1
ATOM 774 C C . SER A 1 106 ? -11.458 5.138 1.489 1.00 95.62 106 SER A C 1
ATOM 776 O O . SER A 1 106 ? -12.164 5.274 2.485 1.00 95.62 106 SER A O 1
ATOM 778 N N . VAL A 1 107 ? -11.974 5.003 0.265 1.00 95.69 107 VAL A N 1
ATOM 779 C CA . VAL A 1 107 ? -13.414 5.072 -0.029 1.00 95.69 107 VAL A CA 1
ATOM 780 C C . VAL A 1 107 ? -14.185 3.795 0.321 1.00 95.69 107 VAL A C 1
ATOM 782 O O . VAL A 1 107 ? -15.413 3.797 0.287 1.00 95.69 107 VAL A O 1
ATOM 785 N N . LEU A 1 108 ? -13.501 2.700 0.674 1.00 95.31 108 LEU A N 1
ATOM 786 C CA . LEU A 1 108 ? -14.153 1.435 1.041 1.00 95.31 108 LEU A CA 1
ATOM 787 C C . LEU A 1 108 ? -14.793 1.473 2.438 1.00 95.31 108 LEU A C 1
ATOM 789 O O . LEU A 1 108 ? -15.556 0.569 2.783 1.00 95.31 108 LEU A O 1
ATOM 793 N N . ARG A 1 109 ? -14.452 2.473 3.262 1.00 95.62 109 ARG A N 1
ATOM 794 C CA . ARG A 1 109 ? -14.872 2.611 4.665 1.00 95.62 109 ARG A CA 1
ATOM 795 C C . ARG A 1 109 ? -15.049 4.074 5.057 1.00 95.62 109 ARG A C 1
ATOM 797 O O . ARG A 1 109 ? -14.704 4.983 4.308 1.00 95.62 109 ARG A O 1
ATOM 804 N N . ARG A 1 110 ? -15.556 4.319 6.267 1.00 97.75 110 ARG A N 1
ATOM 805 C CA . ARG A 1 110 ? -15.599 5.670 6.840 1.00 97.75 110 ARG A CA 1
ATOM 806 C C . ARG A 1 110 ? -14.176 6.107 7.173 1.00 97.75 110 ARG A C 1
ATOM 808 O O . ARG A 1 110 ? -13.555 5.568 8.088 1.00 97.75 110 ARG A O 1
ATOM 815 N N . CYS A 1 111 ? -13.654 7.048 6.395 1.00 98.00 111 CYS A N 1
ATOM 816 C CA . CYS A 1 111 ? -12.245 7.414 6.438 1.00 98.00 111 CYS A CA 1
ATOM 817 C C . CYS A 1 111 ? -11.964 8.595 7.370 1.00 98.00 111 CYS A C 1
ATOM 819 O O . CYS A 1 111 ? -12.557 9.664 7.239 1.00 98.00 111 CYS A O 1
ATOM 821 N N . ILE A 1 112 ? -10.985 8.411 8.254 1.00 98.19 112 ILE A N 1
ATOM 822 C CA . ILE A 1 112 ? -10.296 9.472 8.987 1.00 98.19 112 ILE A CA 1
ATOM 823 C C . ILE A 1 112 ? -8.919 9.633 8.337 1.00 98.19 112 ILE A C 1
ATOM 825 O O . ILE A 1 112 ? -8.056 8.770 8.484 1.00 98.19 112 ILE A O 1
ATOM 829 N N . ALA A 1 113 ? -8.722 10.724 7.598 1.00 97.44 113 ALA A N 1
ATOM 830 C CA . ALA A 1 113 ? -7.440 11.048 6.979 1.00 97.44 113 ALA A CA 1
ATOM 831 C C . ALA A 1 113 ? -6.665 12.041 7.853 1.00 97.44 113 ALA A C 1
ATOM 833 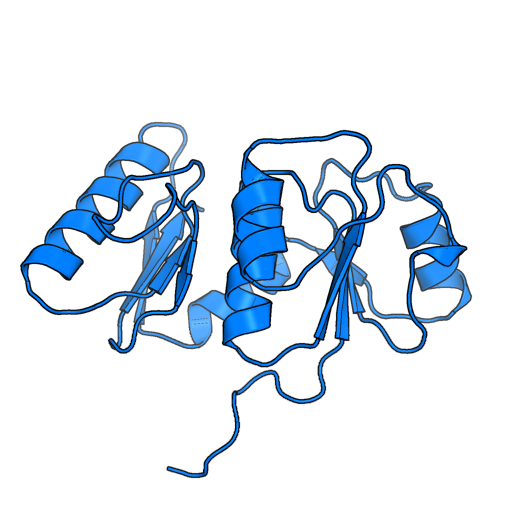O O . ALA A 1 113 ? -7.153 13.134 8.146 1.00 97.44 113 ALA A O 1
ATOM 834 N N . VAL A 1 114 ? -5.458 11.662 8.265 1.00 97.44 114 VAL A N 1
ATOM 835 C CA . VAL A 1 114 ? -4.577 12.487 9.094 1.00 97.44 114 VAL A CA 1
ATOM 836 C C . VAL A 1 114 ? -3.503 13.105 8.208 1.00 97.44 114 VAL A C 1
ATOM 838 O O . VAL A 1 114 ? -2.517 12.453 7.863 1.00 97.44 114 VAL A O 1
ATOM 841 N N . SER A 1 115 ? -3.701 14.374 7.858 1.00 94.62 115 SER A N 1
ATOM 842 C CA . SER A 1 115 ? -2.776 15.160 7.038 1.00 94.62 115 SER A CA 1
ATOM 843 C C . SER A 1 115 ? -1.987 16.188 7.848 1.00 94.62 115 SER A C 1
ATOM 845 O O . SER A 1 115 ? -2.370 16.550 8.958 1.00 94.62 115 SER A O 1
ATOM 847 N N . GLY A 1 116 ? -0.919 16.725 7.259 1.00 93.00 116 GLY A N 1
ATOM 848 C CA . GLY A 1 116 ? -0.134 17.827 7.823 1.00 93.00 116 GLY A CA 1
ATOM 849 C C . GLY A 1 116 ? 1.372 17.605 7.712 1.00 93.00 116 GLY A C 1
ATOM 850 O O . GLY A 1 116 ? 1.844 16.516 7.397 1.00 93.00 116 GLY A O 1
ATOM 851 N N . THR A 1 117 ? 2.171 18.635 7.974 1.00 91.69 117 THR A N 1
ATOM 852 C CA . THR A 1 117 ? 3.632 18.528 7.821 1.00 91.69 117 THR A CA 1
ATOM 853 C C . THR A 1 117 ? 4.254 17.632 8.895 1.00 91.69 117 THR A C 1
ATOM 855 O O . THR A 1 117 ? 5.105 16.801 8.591 1.00 91.69 117 THR A O 1
ATOM 858 N N . HIS A 1 118 ? 3.767 17.722 10.136 1.00 94.25 118 HIS A N 1
ATOM 859 C CA . HIS A 1 118 ? 4.306 17.009 11.298 1.00 94.25 118 HIS A CA 1
ATOM 860 C C . HIS A 1 118 ? 3.188 16.359 12.120 1.00 94.25 118 HIS A C 1
ATOM 862 O O . HIS A 1 118 ? 2.026 16.733 12.001 1.00 94.25 118 HIS A O 1
ATOM 868 N N . GLY A 1 119 ? 3.538 15.376 12.952 1.00 94.06 119 GLY A N 1
ATOM 869 C CA . GLY A 1 119 ? 2.613 14.746 13.904 1.00 94.06 119 GLY A CA 1
ATOM 870 C C . GLY A 1 119 ? 1.667 13.693 13.318 1.00 94.06 119 GLY A C 1
ATOM 871 O O . GLY A 1 119 ? 1.050 12.965 14.087 1.00 94.06 119 GLY A O 1
ATOM 872 N N . LYS A 1 120 ? 1.596 13.542 11.988 1.00 96.38 120 LYS A N 1
ATOM 873 C CA . LYS A 1 120 ? 0.663 12.613 11.332 1.00 96.38 120 LYS A CA 1
ATOM 874 C C . LYS A 1 120 ? 0.755 11.184 11.851 1.00 96.38 120 LYS A C 1
ATOM 876 O O . LYS A 1 120 ? -0.254 10.637 12.278 1.00 96.38 120 LYS A O 1
ATOM 881 N N . THR A 1 121 ? 1.947 10.593 11.853 1.00 94.44 121 THR A N 1
ATOM 882 C CA . THR A 1 121 ? 2.142 9.195 12.258 1.00 94.44 121 THR A CA 1
ATOM 883 C C . THR A 1 121 ? 1.705 8.971 13.700 1.00 94.44 121 THR A C 1
ATOM 885 O O . THR A 1 121 ? 0.921 8.065 13.971 1.00 94.44 121 THR A O 1
ATOM 888 N N . THR A 1 122 ? 2.120 9.851 14.616 1.00 95.06 122 THR A N 1
ATOM 889 C CA . THR A 1 122 ? 1.732 9.786 16.030 1.00 95.06 122 THR A CA 1
ATOM 890 C C . THR A 1 122 ? 0.224 9.933 16.206 1.00 95.06 122 THR A C 1
ATOM 892 O O . THR A 1 122 ? -0.399 9.114 16.876 1.00 95.06 122 THR A O 1
ATOM 895 N N . THR A 1 123 ? -0.389 10.936 15.575 1.00 97.44 123 THR A N 1
ATOM 896 C CA . THR A 1 123 ? -1.837 11.163 15.660 1.00 97.44 123 THR A CA 1
ATOM 897 C C . THR A 1 123 ? -2.622 9.994 15.063 1.00 97.44 123 THR A C 1
ATOM 899 O O . THR A 1 123 ? -3.573 9.527 15.684 1.00 97.44 123 THR A O 1
ATOM 902 N N . THR A 1 124 ? -2.193 9.464 13.916 1.00 97.31 124 THR A N 1
ATOM 903 C CA . THR A 1 124 ? -2.800 8.285 13.275 1.00 97.31 124 THR A CA 1
ATOM 904 C C . THR A 1 124 ? -2.738 7.083 14.217 1.00 97.31 124 THR A C 1
ATOM 906 O O . THR A 1 124 ? -3.767 6.468 14.489 1.00 97.31 124 THR A O 1
ATOM 909 N N . ALA A 1 125 ? -1.567 6.799 14.794 1.00 95.81 125 ALA A N 1
ATOM 910 C CA . ALA A 1 125 ? -1.376 5.707 15.746 1.00 95.81 125 ALA A CA 1
ATOM 911 C C . ALA A 1 125 ? -2.263 5.848 16.996 1.00 95.81 125 ALA A C 1
ATOM 913 O O . ALA A 1 125 ? -2.887 4.878 17.425 1.00 95.81 125 ALA A O 1
ATOM 914 N N . MET A 1 126 ? -2.371 7.056 17.559 1.00 96.56 126 MET A N 1
ATOM 915 C CA . MET A 1 126 ? -3.231 7.323 18.717 1.00 96.56 126 MET A CA 1
ATOM 916 C C . MET A 1 126 ? -4.715 7.115 18.397 1.00 96.56 126 MET A C 1
ATOM 918 O O . MET A 1 126 ? -5.428 6.518 19.202 1.00 96.56 126 MET A O 1
ATOM 922 N N . ILE A 1 127 ? -5.182 7.562 17.226 1.00 97.44 127 ILE A N 1
ATOM 923 C CA . ILE A 1 127 ? -6.569 7.343 16.790 1.00 97.44 127 ILE A CA 1
ATOM 924 C C . ILE A 1 127 ? -6.839 5.841 16.652 1.00 97.44 127 ILE A C 1
ATOM 926 O O . ILE A 1 127 ? -7.823 5.348 17.203 1.00 97.44 127 ILE A O 1
ATOM 930 N N . VAL A 1 128 ? -5.948 5.099 15.984 1.00 96.81 128 VAL A N 1
ATOM 931 C CA . VAL A 1 128 ? -6.056 3.635 15.852 1.00 96.81 128 VAL A CA 1
ATOM 932 C C . VAL A 1 128 ? -6.120 2.967 17.225 1.00 96.81 128 VAL A C 1
ATOM 934 O O . VAL A 1 128 ? -6.996 2.133 17.460 1.00 96.81 128 VAL A O 1
ATOM 937 N N . HIS A 1 129 ? -5.241 3.361 18.150 1.00 94.75 129 HIS A N 1
ATOM 938 C CA . HIS A 1 129 ? -5.219 2.830 19.510 1.00 94.75 129 HIS A CA 1
ATOM 939 C C . HIS A 1 129 ? -6.552 3.055 20.236 1.00 94.75 129 HIS A C 1
ATOM 941 O O . HIS A 1 129 ? -7.135 2.102 20.753 1.00 94.75 129 HIS A O 1
ATOM 947 N N . VAL A 1 130 ? -7.064 4.290 20.247 1.00 96.25 130 VAL A N 1
ATOM 948 C CA . VAL A 1 130 ? -8.334 4.629 20.911 1.00 96.25 130 VAL A CA 1
ATOM 949 C C . VAL A 1 130 ? -9.494 3.836 20.312 1.00 96.25 130 VAL A C 1
ATOM 951 O O . VAL A 1 130 ? -10.236 3.196 21.054 1.00 96.25 130 VAL A O 1
ATOM 954 N N . LEU A 1 131 ? -9.619 3.803 18.982 1.00 96.38 131 LEU A N 1
ATOM 955 C CA . LEU A 1 131 ? -10.684 3.057 18.306 1.00 96.38 131 LEU A CA 1
ATOM 956 C C . LEU A 1 131 ? -10.643 1.560 18.651 1.00 96.38 131 LEU A C 1
ATOM 958 O O . LEU A 1 131 ? -11.687 0.963 18.917 1.00 96.38 131 LEU A O 1
ATOM 962 N N . ARG A 1 132 ? -9.450 0.952 18.721 1.00 93.88 132 ARG A N 1
ATOM 963 C CA . ARG A 1 132 ? -9.299 -0.455 19.132 1.00 93.88 132 ARG A CA 1
ATOM 964 C C . ARG A 1 132 ? -9.664 -0.676 20.595 1.00 93.88 132 ARG A C 1
ATOM 966 O O . ARG A 1 132 ? -10.362 -1.639 20.896 1.00 93.88 132 ARG A O 1
ATOM 973 N N . ARG A 1 133 ? -9.284 0.230 21.503 1.00 94.50 133 ARG A N 1
ATOM 974 C CA . ARG A 1 133 ? -9.688 0.162 22.923 1.00 94.50 133 ARG A CA 1
ATOM 975 C C . ARG A 1 133 ? -11.193 0.343 23.122 1.00 94.50 133 ARG A C 1
ATOM 977 O O . ARG A 1 133 ? -11.733 -0.181 24.090 1.00 94.50 133 ARG A O 1
ATOM 984 N N . CYS A 1 134 ? -11.868 1.015 22.194 1.00 95.88 134 CYS A N 1
ATOM 985 C CA . CYS A 1 134 ? -13.326 1.104 22.143 1.00 95.88 134 CYS A CA 1
ATOM 986 C C . CYS A 1 134 ? -14.002 -0.107 21.472 1.00 95.88 134 CYS A C 1
ATOM 988 O O . CYS A 1 134 ? -15.221 -0.102 21.329 1.00 95.88 134 CYS A O 1
ATOM 990 N N . GLY A 1 135 ? -13.250 -1.128 21.040 1.00 94.69 135 GLY A N 1
ATOM 991 C CA . GLY A 1 135 ? -13.801 -2.316 20.379 1.00 94.69 135 GLY A CA 1
ATOM 992 C C . GLY A 1 135 ? -14.304 -2.070 18.952 1.00 94.69 135 GLY A C 1
ATOM 993 O O . GLY A 1 135 ? -15.073 -2.873 18.436 1.00 94.69 135 GLY A O 1
ATOM 994 N N . LEU A 1 136 ? -13.891 -0.970 18.311 1.00 95.94 136 LEU A N 1
ATOM 995 C CA . LEU A 1 136 ? -14.371 -0.579 16.978 1.00 95.94 136 LEU A CA 1
ATOM 996 C C . LEU A 1 136 ? -13.586 -1.211 15.822 1.00 95.94 136 LEU A C 1
ATOM 998 O O . LEU A 1 136 ? -13.953 -0.992 14.673 1.00 95.94 136 LEU A O 1
ATOM 1002 N N . ASP A 1 137 ? -12.510 -1.942 16.124 1.00 94.19 137 ASP A N 1
ATOM 1003 C CA . ASP A 1 137 ? -11.690 -2.723 15.183 1.00 94.19 137 ASP A CA 1
ATOM 1004 C C . ASP A 1 137 ? -11.458 -2.053 13.802 1.00 94.19 137 ASP A C 1
ATOM 1006 O O . ASP A 1 137 ? -11.926 -2.539 12.764 1.00 94.19 137 ASP A O 1
ATOM 1010 N N . PRO A 1 138 ? -10.791 -0.881 13.767 1.00 96.75 138 PRO A N 1
ATOM 1011 C CA . PRO A 1 138 ? -10.600 -0.106 12.551 1.00 96.75 138 PRO A CA 1
ATOM 1012 C C . PRO A 1 138 ? -9.592 -0.767 11.604 1.00 96.75 138 PRO A C 1
ATOM 1014 O O . PRO A 1 138 ? -8.633 -1.418 12.021 1.00 96.75 138 PRO A O 1
ATOM 1017 N N . SER A 1 139 ? -9.743 -0.492 10.312 1.00 97.19 139 SER A N 1
ATOM 1018 C CA . SER A 1 139 ? -8.626 -0.603 9.372 1.00 97.19 139 SER A CA 1
ATOM 1019 C C . SER A 1 139 ? -7.673 0.576 9.532 1.00 97.19 139 SER A C 1
ATOM 1021 O O . SER A 1 139 ? -8.083 1.664 9.944 1.00 97.19 139 SER A O 1
ATOM 1023 N N . PHE A 1 140 ? -6.405 0.397 9.182 1.00 97.12 140 PHE A N 1
ATOM 1024 C CA . PHE A 1 140 ? -5.435 1.480 9.284 1.00 97.12 140 PHE A CA 1
ATOM 1025 C C . PHE A 1 140 ? -4.261 1.349 8.319 1.00 97.12 140 PHE A C 1
ATOM 1027 O O . PHE A 1 140 ? -3.889 0.244 7.930 1.00 97.12 140 PHE A O 1
ATOM 1034 N N . LEU A 1 141 ? -3.677 2.499 7.973 1.00 97.06 141 LEU A N 1
ATOM 1035 C CA . LEU A 1 141 ? -2.436 2.669 7.215 1.00 97.06 141 LEU A CA 1
ATOM 1036 C C . LEU A 1 141 ? -1.619 3.785 7.886 1.00 97.06 141 LEU A C 1
ATOM 1038 O O . LEU A 1 141 ? -1.970 4.961 7.789 1.00 97.06 141 LEU A O 1
ATOM 1042 N N . VAL A 1 142 ? -0.549 3.411 8.584 1.00 95.25 142 VAL A N 1
ATOM 1043 C CA . VAL A 1 142 ? 0.307 4.295 9.391 1.00 95.25 142 VAL A CA 1
ATOM 1044 C C . VAL A 1 142 ? 1.702 4.362 8.761 1.00 95.25 142 VAL A C 1
ATOM 1046 O O . VAL A 1 142 ? 2.220 3.359 8.276 1.00 95.25 142 VAL A O 1
ATOM 1049 N N . GLY A 1 143 ? 2.349 5.532 8.784 1.00 88.81 143 GLY A N 1
ATOM 1050 C CA . GLY A 1 143 ? 3.692 5.752 8.224 1.00 88.81 143 GLY A CA 1
ATOM 1051 C C . GLY A 1 143 ? 4.848 5.039 8.945 1.00 88.81 143 GLY A C 1
ATOM 1052 O O . GLY A 1 143 ? 6.007 5.296 8.632 1.00 88.81 143 GLY A O 1
ATOM 1053 N N . GLY A 1 144 ? 4.554 4.150 9.894 1.00 91.06 144 GLY A N 1
ATOM 1054 C CA . GLY A 1 144 ? 5.513 3.355 10.655 1.00 91.06 144 GLY A CA 1
ATOM 1055 C C . GLY A 1 144 ? 4.826 2.177 11.346 1.00 91.06 144 GLY A C 1
ATOM 1056 O O . GLY A 1 144 ? 3.598 2.125 11.418 1.00 91.06 144 GLY A O 1
ATOM 1057 N N . GLN A 1 145 ? 5.613 1.217 11.834 1.00 91.62 145 GLN A N 1
ATOM 1058 C CA . GLN A 1 145 ? 5.077 0.084 12.590 1.00 91.62 145 GLN A CA 1
ATOM 1059 C C . GLN A 1 145 ? 4.601 0.540 13.970 1.00 91.62 145 GLN A C 1
ATOM 1061 O O . GLN A 1 145 ? 5.304 1.266 14.673 1.00 91.62 145 GLN A O 1
ATOM 1066 N N . ILE A 1 146 ? 3.414 0.086 14.356 1.00 91.75 146 ILE A N 1
ATOM 1067 C CA . ILE A 1 146 ? 2.844 0.287 15.684 1.00 91.75 146 ILE A CA 1
ATOM 1068 C C . ILE A 1 146 ? 2.563 -1.067 16.328 1.00 91.75 146 ILE A C 1
ATOM 1070 O O . ILE A 1 146 ? 2.267 -2.049 15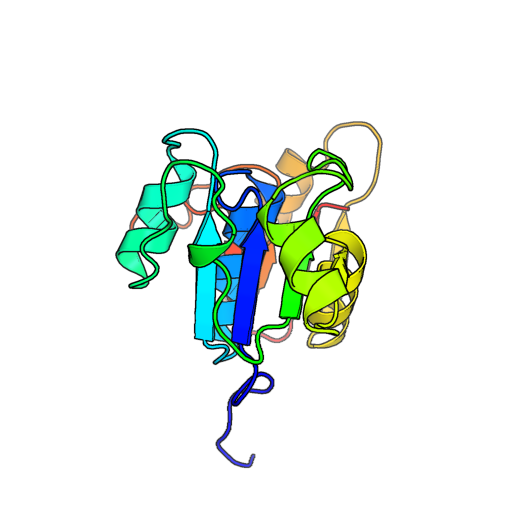.642 1.00 91.75 146 ILE A O 1
ATOM 1074 N N . ASP A 1 147 ? 2.663 -1.118 17.653 1.00 88.19 147 ASP A N 1
ATOM 1075 C CA . ASP A 1 147 ? 2.217 -2.280 18.410 1.00 88.19 147 ASP A CA 1
ATOM 1076 C C . ASP A 1 147 ? 0.686 -2.290 18.462 1.00 88.19 147 ASP A C 1
ATOM 1078 O O . ASP A 1 147 ? 0.038 -1.373 18.977 1.00 88.19 147 ASP A O 1
ATOM 1082 N N . VAL A 1 148 ? 0.115 -3.338 17.883 1.00 82.50 148 VAL A N 1
ATOM 1083 C CA . VAL A 1 148 ? -1.322 -3.592 17.843 1.00 82.50 148 VAL A CA 1
ATOM 1084 C C . VAL A 1 148 ? -1.726 -4.682 18.843 1.00 82.50 148 VAL A C 1
ATOM 1086 O O . VAL A 1 148 ? -2.848 -5.169 18.807 1.00 82.50 148 VAL A O 1
ATOM 1089 N N . GLY A 1 149 ? -0.856 -5.072 19.771 1.00 75.50 149 GLY A N 1
ATOM 1090 C CA . GLY A 1 149 ? -1.159 -6.049 20.820 1.00 75.50 149 GLY A CA 1
ATOM 1091 C C . GLY A 1 149 ? -1.388 -7.479 20.319 1.00 75.50 149 GLY A C 1
ATOM 1092 O O . GLY A 1 149 ? -1.720 -8.351 21.117 1.00 75.50 149 GLY A O 1
ATOM 1093 N N . GLU A 1 150 ? -1.210 -7.731 19.021 1.00 66.56 150 GLU A N 1
ATOM 1094 C CA . GLU A 1 150 ? -1.354 -9.031 18.371 1.00 66.56 150 GLU A CA 1
ATOM 1095 C C . GLU A 1 150 ? -0.246 -9.190 17.325 1.00 66.56 150 GLU A C 1
ATOM 1097 O O . GLU A 1 150 ? -0.122 -8.370 16.417 1.00 66.56 150 GLU A O 1
ATOM 1102 N N . GLY A 1 151 ? 0.545 -10.261 17.426 1.00 77.31 151 GLY A N 1
ATOM 1103 C CA . GLY A 1 151 ? 1.563 -10.596 16.428 1.00 77.31 151 GLY A CA 1
ATOM 1104 C C . GLY A 1 151 ? 2.727 -9.601 16.344 1.00 77.31 151 GLY A C 1
ATOM 1105 O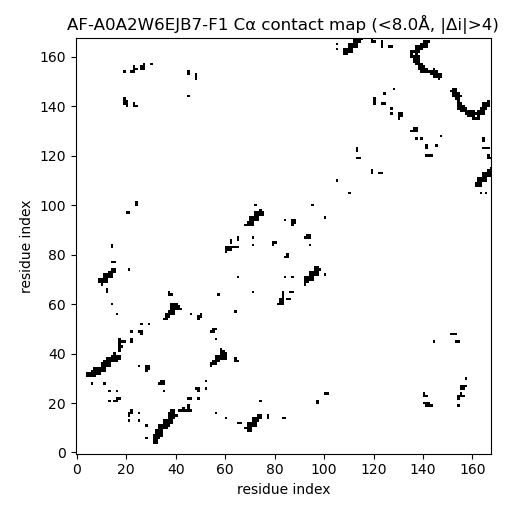 O . GLY A 1 151 ? 3.173 -9.049 17.348 1.00 77.31 151 GLY A O 1
ATOM 1106 N N . LEU A 1 152 ? 3.273 -9.442 15.136 1.00 81.00 152 LEU A N 1
ATOM 1107 C CA . LEU A 1 152 ? 4.379 -8.524 14.861 1.00 81.00 152 LEU A CA 1
ATOM 1108 C C . LEU A 1 152 ? 3.885 -7.067 14.812 1.00 81.00 152 LEU A C 1
ATOM 1110 O O . LEU A 1 152 ? 2.751 -6.828 14.389 1.00 81.00 152 LEU A O 1
ATOM 1114 N N . PRO A 1 153 ? 4.742 -6.082 15.145 1.00 88.31 153 PRO A N 1
ATOM 1115 C CA . PRO A 1 153 ? 4.452 -4.679 14.879 1.00 88.31 153 PRO A CA 1
ATOM 1116 C C . PRO A 1 153 ? 4.058 -4.464 13.414 1.00 88.31 153 PRO A C 1
ATOM 1118 O O . PRO A 1 153 ? 4.757 -4.902 12.496 1.00 88.31 153 PRO A O 1
ATOM 1121 N N . ALA A 1 154 ? 2.955 -3.756 13.194 1.00 88.94 154 ALA A N 1
ATOM 1122 C CA . ALA A 1 154 ? 2.358 -3.598 11.874 1.00 88.94 154 ALA A CA 1
ATOM 1123 C C . ALA A 1 154 ? 2.147 -2.122 11.545 1.00 88.94 154 ALA A C 1
ATOM 1125 O O . ALA A 1 154 ? 1.796 -1.313 12.400 1.00 88.94 154 ALA A O 1
ATOM 1126 N N . ASN A 1 155 ? 2.355 -1.762 10.285 1.00 94.12 155 ASN A N 1
ATOM 1127 C CA . ASN A 1 155 ? 2.071 -0.431 9.744 1.00 94.12 155 ASN A CA 1
ATOM 1128 C C . ASN A 1 155 ? 0.711 -0.358 9.037 1.00 94.12 155 ASN A C 1
ATOM 1130 O O . ASN A 1 155 ? 0.269 0.725 8.659 1.00 94.12 155 ASN A O 1
ATOM 1134 N N . ALA A 1 156 ? 0.035 -1.491 8.854 1.00 95.88 156 ALA A N 1
ATOM 1135 C CA . ALA A 1 156 ? -1.313 -1.531 8.319 1.00 95.88 156 ALA A CA 1
ATOM 1136 C C . ALA A 1 156 ? -2.095 -2.741 8.829 1.00 95.88 156 ALA A C 1
ATOM 1138 O O . ALA A 1 156 ? -1.515 -3.753 9.220 1.00 95.88 156 ALA A O 1
ATOM 1139 N N . GLY A 1 157 ? -3.418 -2.640 8.768 1.00 94.06 157 GLY A N 1
ATOM 1140 C CA . GLY A 1 157 ? -4.335 -3.720 9.109 1.00 94.06 157 GLY A CA 1
ATOM 1141 C C . GLY A 1 157 ? -5.717 -3.487 8.509 1.00 94.06 157 GLY A C 1
ATOM 1142 O O . GLY A 1 157 ? -6.109 -2.346 8.252 1.00 94.06 157 GLY A O 1
ATOM 1143 N N . TRP A 1 158 ? -6.456 -4.574 8.283 1.00 95.25 158 TRP A N 1
ATOM 1144 C CA . TRP A 1 158 ? -7.816 -4.545 7.743 1.00 95.25 158 TRP A CA 1
ATOM 1145 C C . TRP A 1 158 ? -8.800 -5.178 8.736 1.00 95.25 158 TRP A C 1
ATOM 1147 O O . TRP A 1 158 ? -9.129 -6.356 8.619 1.00 95.25 158 TRP A O 1
ATOM 1157 N N . GLY A 1 159 ? -9.221 -4.410 9.749 1.00 93.00 159 GLY A N 1
ATOM 1158 C CA . GLY A 1 159 ? -10.127 -4.879 10.814 1.00 93.00 159 GLY A CA 1
ATOM 1159 C C . GLY A 1 159 ? -11.560 -5.135 10.329 1.00 93.00 159 GLY A C 1
ATOM 1160 O O . GLY A 1 159 ? -11.883 -4.862 9.179 1.00 93.00 159 GLY A O 1
ATOM 1161 N N . GLY A 1 160 ? -12.462 -5.625 11.169 1.00 93.50 160 GLY A N 1
ATOM 1162 C CA . GLY A 1 160 ? -13.874 -5.874 10.844 1.00 93.50 160 GLY A CA 1
ATOM 1163 C C . GLY A 1 160 ? -14.805 -4.659 10.968 1.00 93.50 160 GLY A C 1
ATOM 1164 O O . GLY A 1 160 ? -15.953 -4.730 10.530 1.00 93.50 160 GLY A O 1
ATOM 1165 N N . GLY A 1 161 ? -14.340 -3.550 11.550 1.00 94.56 161 GLY A N 1
ATOM 1166 C CA . GLY A 1 161 ? -15.149 -2.359 11.817 1.00 94.56 161 GLY A CA 1
ATOM 1167 C C . GLY A 1 161 ? -15.413 -1.453 10.610 1.00 94.56 161 GLY A C 1
ATOM 1168 O O . GLY A 1 161 ? -14.868 -1.624 9.523 1.00 94.56 161 GLY A O 1
ATOM 1169 N N . GLU A 1 162 ? -16.229 -0.417 10.797 1.00 96.38 162 GLU A N 1
ATOM 1170 C CA . GLU A 1 162 ? -16.625 0.506 9.715 1.00 96.38 162 GLU A CA 1
ATOM 1171 C C . GLU A 1 162 ? -15.580 1.587 9.383 1.00 96.38 162 GLU A C 1
ATOM 1173 O O . GLU A 1 162 ? -15.693 2.264 8.359 1.00 96.38 162 GLU A O 1
ATOM 1178 N N . TRP A 1 163 ? -14.580 1.769 10.251 1.00 98.06 163 TRP A N 1
ATOM 1179 C CA . TRP A 1 163 ? -13.612 2.860 10.166 1.00 98.06 163 TRP A CA 1
ATOM 1180 C C . TRP A 1 163 ? -12.330 2.444 9.450 1.00 98.06 163 TRP A C 1
ATOM 1182 O O . TRP A 1 163 ? -11.854 1.315 9.594 1.00 98.06 163 TRP A O 1
ATOM 1192 N N . ILE A 1 164 ? -11.741 3.392 8.726 1.00 98.19 164 ILE A N 1
ATOM 1193 C CA . ILE A 1 164 ? -10.349 3.344 8.284 1.00 98.19 164 ILE A CA 1
ATOM 1194 C C . ILE A 1 164 ? -9.624 4.621 8.710 1.00 98.19 164 ILE A C 1
ATOM 1196 O O . ILE A 1 164 ? -10.155 5.719 8.552 1.00 98.19 164 ILE A O 1
ATOM 1200 N N . VAL A 1 165 ? -8.411 4.482 9.244 1.00 98.06 165 VAL A N 1
ATOM 1201 C CA . VAL A 1 165 ? -7.539 5.608 9.605 1.00 98.06 165 VAL A CA 1
ATOM 1202 C C . VAL A 1 165 ? -6.313 5.597 8.700 1.00 98.06 165 VAL A C 1
ATOM 1204 O O . VAL A 1 165 ? -5.568 4.618 8.684 1.00 98.06 165 VAL A O 1
ATOM 1207 N N . VAL A 1 166 ? -6.094 6.664 7.937 1.00 97.31 166 VAL A N 1
ATOM 1208 C CA . VAL A 1 166 ? -4.978 6.741 6.984 1.00 97.31 166 VAL A CA 1
ATOM 1209 C C . VAL A 1 166 ? -4.101 7.953 7.251 1.00 97.31 166 VAL A C 1
ATOM 1211 O O . VAL A 1 166 ? -4.595 9.051 7.506 1.00 97.31 166 VAL A O 1
ATOM 1214 N N . GLU A 1 167 ? -2.793 7.753 7.153 1.00 93.38 167 GLU A N 1
ATOM 1215 C CA . GLU A 1 167 ? -1.824 8.840 7.056 1.00 93.38 167 GLU A CA 1
ATOM 1216 C C . GLU A 1 167 ? -1.778 9.387 5.616 1.00 93.38 167 GLU A C 1
ATOM 1218 O O . GLU A 1 167 ? -1.642 8.609 4.665 1.00 93.38 167 GLU A O 1
ATOM 1223 N N . ALA A 1 168 ? -1.882 10.715 5.464 1.00 82.25 168 ALA A N 1
ATOM 1224 C CA . ALA A 1 168 ? -1.919 11.421 4.176 1.00 82.25 168 ALA A CA 1
ATOM 1225 C C . ALA A 1 168 ? -0.874 12.546 4.078 1.00 82.25 168 ALA A C 1
ATOM 1227 O O . ALA A 1 168 ? -0.808 13.405 4.988 1.00 82.25 168 ALA A O 1
#